Protein AF-A0A4D9CZ28-F1 (afdb_monomer_lite)

Secondary structure (DSSP, 8-state):
-------------------------------------------S-------------PPPTT--HHHHHHHHHHHHHHH-HHHHHHHHSS---HHHHHHHHHHHHHHHHHHHHHHHHHHTT-

Foldseek 3Di:
DDDDDDDDDDDDDDDDDDDPDPDDDPDDPPDDDDPPPPDPPPPPPPDDDPPPLDQDDDDDDPDDPVVSVVVSVVSVVVSCVVVVCVCPVDDDDPVRVVVVVVVVVVVVVVVVVVVVVVVVVD

InterPro domains:
  IPR001911 Small ribosomal subunit protein bS21 [MF_00358] (54-110)
  IPR001911 Small ribosomal subunit protein bS21 [PF01165] (57-110)
  IPR001911 Small ribosomal subunit protein bS21 [PTHR21109] (28-111)
  IPR001911 Small ribosomal subunit protein bS21 [TIGR00030] (56-110)
  IPR038380 Small ribosomal subunit protein bS21 superfamily [G3DSA:1.20.5.1150] (69-109)

pLDDT: mean 75.75, std 19.01, range [42.84, 97.94]

Organism: NCBI:txid1027361

Structure (mmCIF, N/CA/C/O backbone):
data_AF-A0A4D9CZ28-F1
#
_entry.id   AF-A0A4D9CZ28-F1
#
loop_
_atom_site.group_PDB
_atom_site.id
_atom_site.type_symbol
_atom_site.label_atom_id
_atom_site.label_alt_id
_atom_site.label_comp_id
_atom_site.label_asym_id
_atom_site.label_entity_id
_atom_site.label_seq_id
_atom_site.pdbx_PDB_ins_code
_atom_site.Cartn_x
_atom_site.Cartn_y
_atom_site.Cartn_z
_atom_site.occupancy
_atom_site.B_iso_or_equiv
_atom_site.auth_seq_id
_atom_site.auth_comp_id
_atom_site.auth_asym_id
_atom_site.auth_atom_id
_atom_site.pdbx_PDB_model_num
ATOM 1 N N . MET A 1 1 ? 38.062 -38.265 42.178 1.00 51.44 1 MET A N 1
ATOM 2 C CA . MET A 1 1 ? 38.709 -39.597 42.165 1.00 51.44 1 MET A CA 1
ATOM 3 C C . MET A 1 1 ? 37.620 -40.667 42.111 1.00 51.44 1 MET A C 1
ATOM 5 O O . MET A 1 1 ? 36.614 -40.467 42.771 1.00 51.44 1 MET A O 1
ATOM 9 N N . PHE A 1 2 ? 37.846 -41.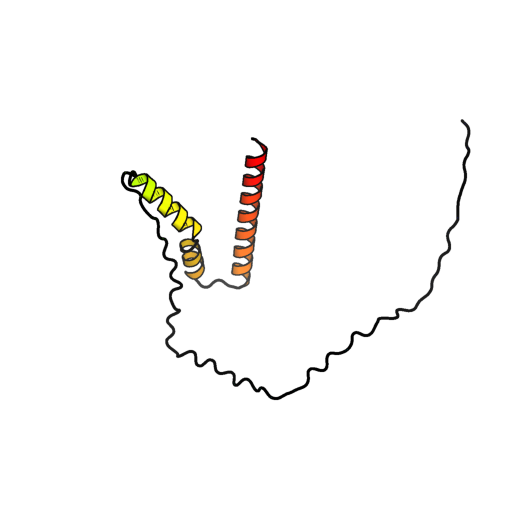746 41.341 1.00 42.84 2 PHE A N 1
ATOM 10 C CA . PHE A 1 2 ? 36.990 -42.942 41.118 1.00 42.84 2 PHE A CA 1
ATOM 11 C C . PHE A 1 2 ? 35.708 -42.691 40.292 1.00 42.84 2 PHE A C 1
ATOM 13 O O . PHE A 1 2 ? 34.730 -42.180 40.808 1.00 42.84 2 PHE A O 1
ATOM 20 N N . LYS A 1 3 ? 35.674 -42.840 38.956 1.00 47.94 3 LYS A N 1
ATOM 21 C CA . LYS A 1 3 ? 35.804 -44.040 38.086 1.00 47.94 3 LYS A CA 1
ATOM 22 C C . LYS A 1 3 ? 34.901 -45.219 38.483 1.00 47.94 3 LYS A C 1
ATOM 24 O O . LYS A 1 3 ? 35.276 -45.983 39.366 1.00 47.94 3 LYS A O 1
ATOM 29 N N . LYS A 1 4 ? 33.783 -45.348 37.748 1.00 49.34 4 LYS A N 1
ATOM 30 C CA . LYS A 1 4 ? 32.994 -46.528 37.298 1.00 49.34 4 LYS A CA 1
ATOM 31 C C . LYS A 1 4 ? 31.638 -45.942 36.854 1.00 49.34 4 LYS A C 1
ATOM 33 O O . LYS A 1 4 ? 31.005 -45.257 37.636 1.00 49.34 4 LYS A O 1
ATOM 38 N N . LEU A 1 5 ? 31.216 -46.025 35.598 1.00 55.34 5 LEU A N 1
ATOM 39 C CA . LEU A 1 5 ? 30.698 -47.255 35.024 1.00 55.34 5 LEU A CA 1
ATOM 40 C C . LEU A 1 5 ? 30.768 -47.186 33.491 1.00 55.34 5 LEU A C 1
ATOM 42 O O . LEU A 1 5 ? 30.295 -46.246 32.860 1.00 55.34 5 LEU A O 1
ATOM 46 N N . VAL A 1 6 ? 31.417 -48.201 32.939 1.00 57.44 6 VAL A N 1
ATOM 47 C CA . VAL A 1 6 ? 31.456 -48.574 31.526 1.00 57.44 6 VAL A CA 1
ATOM 48 C C . VAL A 1 6 ? 30.136 -49.255 31.169 1.00 57.44 6 VAL A C 1
ATOM 50 O O . VAL A 1 6 ? 29.638 -50.005 32.000 1.00 57.44 6 VAL A O 1
ATOM 53 N N . CYS A 1 7 ? 29.625 -48.994 29.962 1.00 48.50 7 CYS A N 1
ATOM 54 C CA . CYS A 1 7 ? 28.782 -49.826 29.078 1.00 48.50 7 CYS A CA 1
ATOM 55 C C . CYS A 1 7 ? 28.200 -48.841 28.035 1.00 48.50 7 CYS A C 1
ATOM 57 O O . CYS A 1 7 ? 27.708 -47.793 28.422 1.00 48.50 7 CYS A O 1
ATOM 59 N N . LEU A 1 8 ? 28.221 -49.028 26.718 1.00 58.31 8 LEU A N 1
ATOM 60 C CA . LEU A 1 8 ? 28.299 -50.243 25.927 1.00 58.31 8 LEU A CA 1
ATOM 61 C C . LEU A 1 8 ? 28.569 -49.861 24.451 1.00 58.31 8 LEU A C 1
ATOM 63 O O . LEU A 1 8 ? 28.136 -48.806 23.997 1.00 58.31 8 LEU A O 1
ATOM 67 N N . ALA A 1 9 ? 29.174 -50.801 23.726 1.00 54.97 9 ALA A N 1
ATOM 68 C CA . ALA A 1 9 ? 28.983 -51.086 22.300 1.00 54.97 9 ALA A CA 1
ATOM 69 C C . ALA A 1 9 ? 29.555 -50.127 21.232 1.00 54.97 9 ALA A C 1
ATOM 71 O O . ALA A 1 9 ? 28.936 -49.189 20.741 1.00 54.97 9 ALA A O 1
ATOM 72 N N . VAL A 1 10 ? 30.753 -50.537 20.819 1.00 52.50 10 VAL A N 1
ATOM 73 C CA . VAL A 1 10 ? 31.401 -50.424 19.509 1.00 52.50 10 VAL A CA 1
ATOM 74 C C . VAL A 1 10 ? 30.442 -50.577 18.313 1.00 52.50 10 VAL A C 1
ATOM 76 O O . VAL A 1 10 ? 29.527 -51.394 18.299 1.00 52.50 10 VAL A O 1
ATOM 79 N N . SER A 1 11 ? 30.759 -49.788 17.292 1.00 54.84 11 SER A N 1
ATOM 80 C CA . SER A 1 11 ? 30.258 -49.707 15.919 1.00 54.84 11 SER A CA 1
ATOM 81 C C . SER A 1 11 ? 30.125 -51.026 15.144 1.00 54.84 11 SER A C 1
ATOM 83 O O . SER A 1 11 ? 31.068 -51.815 15.104 1.00 54.84 11 SER A O 1
ATOM 85 N N . THR A 1 12 ? 29.061 -51.144 14.343 1.00 65.69 12 THR A N 1
ATOM 86 C CA . THR A 1 12 ? 29.043 -51.975 13.127 1.00 65.69 12 THR A CA 1
ATOM 87 C C . THR A 1 12 ? 28.631 -51.133 11.921 1.00 65.69 12 THR A C 1
ATOM 89 O O . THR A 1 12 ? 27.486 -50.697 11.806 1.00 65.69 12 THR A O 1
ATOM 92 N N . LEU A 1 13 ? 29.591 -50.904 11.025 1.00 56.88 13 LEU A N 1
ATOM 93 C CA . LEU A 1 13 ? 29.382 -50.394 9.674 1.00 56.88 13 LEU A CA 1
ATOM 94 C C . LEU A 1 13 ? 28.667 -51.474 8.851 1.00 56.88 13 LEU A C 1
ATOM 96 O O . LEU A 1 13 ? 29.206 -52.564 8.683 1.00 56.88 13 LEU A O 1
ATOM 100 N N . ALA A 1 14 ? 27.488 -51.168 8.313 1.00 56.03 14 ALA A N 1
ATOM 101 C CA . ALA A 1 14 ? 26.844 -51.976 7.282 1.00 56.03 14 ALA A CA 1
ATOM 102 C C . ALA A 1 14 ? 26.792 -51.160 5.986 1.00 56.03 14 ALA A C 1
ATOM 104 O O . ALA A 1 14 ? 25.891 -50.357 5.756 1.00 56.03 14 ALA A O 1
ATOM 105 N N . VAL A 1 15 ? 27.819 -51.353 5.160 1.00 61.28 15 VAL A N 1
ATOM 106 C CA . VAL A 1 15 ? 27.794 -51.039 3.731 1.00 61.28 15 VAL A CA 1
ATOM 107 C C . VAL A 1 15 ? 26.915 -52.102 3.078 1.00 61.28 15 VAL A C 1
ATOM 109 O O . VAL A 1 15 ? 27.203 -53.290 3.185 1.00 61.28 15 VAL A O 1
ATOM 112 N N . GLY A 1 16 ? 25.826 -51.689 2.439 1.00 51.78 16 GLY A N 1
ATOM 113 C CA . GLY A 1 16 ? 24.861 -52.615 1.856 1.00 51.78 16 GLY A CA 1
ATOM 114 C C . GLY A 1 16 ? 23.925 -51.899 0.903 1.00 51.78 16 GLY A C 1
ATOM 115 O O . GLY A 1 16 ? 22.819 -51.511 1.260 1.00 51.78 16 GLY A O 1
ATOM 116 N N . SER A 1 17 ? 24.421 -51.693 -0.309 1.00 61.69 17 SER A N 1
ATOM 117 C CA . SER A 1 17 ? 23.695 -51.222 -1.476 1.00 61.69 17 SER A CA 1
ATOM 118 C C . SER A 1 17 ? 22.449 -52.073 -1.732 1.00 61.69 17 SER A C 1
ATOM 120 O O . SER A 1 17 ? 22.560 -53.289 -1.853 1.00 61.69 17 SER A O 1
ATOM 122 N N . GLN A 1 18 ? 21.289 -51.434 -1.884 1.00 55.28 18 GLN A N 1
ATOM 123 C CA . GLN A 1 18 ? 20.460 -51.509 -3.094 1.00 55.28 18 GLN A CA 1
ATOM 124 C C . GLN A 1 18 ? 19.170 -50.709 -2.888 1.00 55.28 18 GLN A C 1
ATOM 126 O O . GLN A 1 18 ? 18.327 -51.014 -2.048 1.00 55.28 18 GLN A O 1
ATOM 131 N N . ALA A 1 19 ? 19.051 -49.641 -3.673 1.00 60.53 19 ALA A N 1
ATOM 132 C CA . ALA A 1 19 ? 17.870 -48.808 -3.770 1.00 60.53 19 ALA A CA 1
ATOM 133 C C . ALA A 1 19 ? 16.750 -49.583 -4.477 1.00 60.53 19 ALA A C 1
ATOM 135 O O . ALA A 1 19 ? 16.698 -49.642 -5.703 1.00 60.53 19 ALA A O 1
ATOM 136 N N . PHE A 1 20 ? 15.835 -50.157 -3.701 1.00 59.72 20 PHE A N 1
ATOM 137 C CA . PHE A 1 20 ? 14.524 -50.559 -4.192 1.00 59.72 20 PHE A CA 1
ATOM 138 C C . PHE A 1 20 ? 13.607 -49.329 -4.148 1.00 59.72 20 PHE A C 1
ATOM 140 O O . PHE A 1 20 ? 13.007 -49.006 -3.125 1.00 59.72 20 PHE A O 1
ATOM 147 N N . MET A 1 21 ? 13.576 -48.580 -5.251 1.00 70.00 21 MET A N 1
ATOM 148 C CA . MET A 1 21 ? 12.595 -47.518 -5.478 1.00 70.00 21 MET A CA 1
ATOM 149 C C . MET A 1 21 ? 11.237 -48.180 -5.761 1.00 70.00 21 MET A C 1
ATOM 151 O O . MET A 1 21 ? 11.136 -48.899 -6.757 1.00 70.00 21 MET A O 1
ATOM 155 N N . PRO A 1 22 ? 10.181 -47.965 -4.956 1.00 65.88 22 PRO A N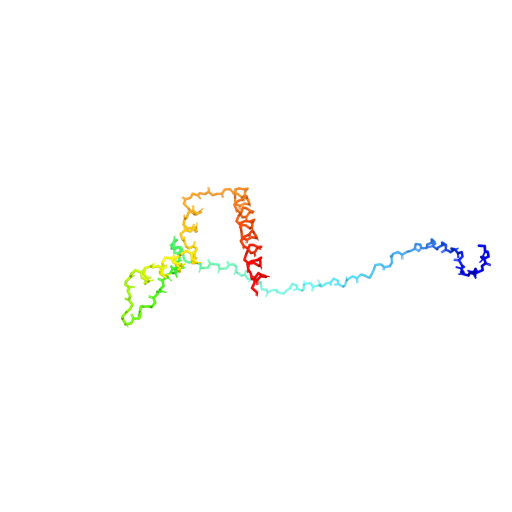 1
ATOM 156 C CA . PRO A 1 22 ? 8.853 -48.414 -5.339 1.00 65.88 22 PRO A CA 1
ATOM 157 C C . PRO A 1 22 ? 8.398 -47.605 -6.559 1.00 65.88 22 PRO A C 1
ATOM 159 O O . PRO A 1 22 ? 8.192 -46.393 -6.494 1.00 65.88 22 PRO A O 1
ATOM 162 N N . SER A 1 23 ? 8.280 -48.295 -7.692 1.00 67.25 23 SER A N 1
ATOM 163 C CA . SER A 1 23 ? 7.719 -47.781 -8.934 1.00 67.25 23 SER A CA 1
ATOM 164 C C . SER A 1 23 ? 6.311 -47.243 -8.680 1.00 67.25 23 SER A C 1
ATOM 166 O O . SER A 1 23 ? 5.388 -48.008 -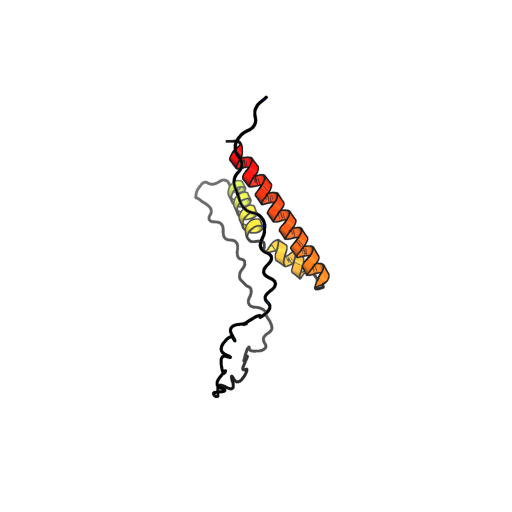8.390 1.00 67.25 23 SER A O 1
ATOM 168 N N . LEU A 1 24 ? 6.142 -45.927 -8.792 1.00 61.22 24 LEU A N 1
ATOM 169 C CA . LEU A 1 24 ? 4.826 -45.302 -8.788 1.00 61.22 24 LEU A CA 1
ATOM 170 C C . LEU A 1 24 ? 4.014 -45.847 -9.976 1.00 61.22 24 LEU A C 1
ATOM 172 O O . LEU A 1 24 ? 4.538 -45.886 -11.094 1.00 61.22 24 LEU A O 1
ATOM 176 N N . PRO A 1 25 ? 2.748 -46.254 -9.780 1.00 59.72 25 PRO A N 1
ATOM 177 C CA . PRO A 1 25 ? 1.903 -46.676 -10.883 1.00 59.72 25 PRO A CA 1
ATOM 178 C C . PRO A 1 25 ? 1.665 -45.485 -11.815 1.00 59.72 25 PRO A C 1
ATOM 180 O O . PRO A 1 25 ? 1.053 -44.484 -11.443 1.00 59.72 25 PRO A O 1
ATOM 183 N N . MET A 1 26 ? 2.165 -45.609 -13.044 1.00 52.03 26 MET A N 1
ATOM 184 C CA . MET A 1 26 ? 1.829 -44.726 -14.152 1.00 52.03 26 MET A CA 1
ATOM 185 C C . MET A 1 26 ? 0.309 -44.718 -14.336 1.00 52.03 26 MET A C 1
ATOM 187 O O . MET A 1 26 ? -0.279 -45.694 -14.806 1.00 52.03 26 MET A O 1
ATOM 191 N N . VAL A 1 27 ? -0.329 -43.605 -13.974 1.00 58.41 27 VAL A N 1
ATOM 192 C CA . VAL A 1 27 ? -1.713 -43.326 -14.352 1.00 58.41 27 VAL A CA 1
ATOM 193 C C . VAL A 1 27 ? -1.756 -43.247 -15.876 1.00 58.41 27 VAL A C 1
ATOM 195 O O . VAL A 1 27 ? -1.262 -42.299 -16.485 1.00 58.41 27 VAL A O 1
ATOM 198 N N . LYS A 1 28 ? -2.335 -44.279 -16.495 1.00 49.00 28 LYS A N 1
ATOM 199 C CA . LYS A 1 28 ? -2.731 -44.275 -17.901 1.00 49.00 28 LYS A CA 1
ATOM 200 C C . LYS A 1 28 ? -3.869 -43.274 -18.048 1.00 49.00 28 LYS A C 1
ATOM 202 O O . LYS A 1 28 ? -5.013 -43.571 -17.709 1.00 49.00 28 LYS A O 1
ATOM 207 N N . ILE A 1 29 ? -3.548 -42.081 -18.537 1.00 56.44 29 ILE A N 1
ATOM 208 C CA . ILE A 1 29 ? -4.549 -41.127 -19.005 1.00 56.44 29 ILE A CA 1
ATOM 209 C C . ILE A 1 29 ? -5.160 -41.753 -20.258 1.00 56.44 29 ILE A C 1
ATOM 211 O O . ILE A 1 29 ? -4.584 -41.716 -21.342 1.00 56.44 29 ILE A O 1
ATOM 215 N N . SER A 1 30 ? -6.298 -42.414 -20.059 1.00 55.06 30 SER A N 1
ATOM 216 C CA . SER A 1 30 ? -7.159 -42.899 -21.125 1.00 55.06 30 SER A CA 1
ATOM 217 C C . SER A 1 30 ? -7.589 -41.702 -21.963 1.00 55.06 30 SER A C 1
ATOM 219 O O . SER A 1 30 ? -8.320 -40.820 -21.505 1.00 55.06 30 SER A O 1
ATOM 221 N N . SER A 1 31 ? -7.086 -41.665 -23.191 1.00 66.06 31 SER A N 1
ATOM 222 C CA . SER A 1 31 ? -7.553 -40.807 -24.264 1.00 66.06 31 SER A CA 1
ATOM 223 C C . SER A 1 31 ? -9.000 -41.171 -24.585 1.00 66.06 31 SER A C 1
ATOM 225 O O . SER A 1 31 ? -9.266 -42.055 -25.396 1.00 66.06 31 SER A O 1
ATOM 227 N N . SER A 1 32 ? -9.943 -40.488 -23.948 1.00 66.12 32 SER A N 1
ATOM 228 C CA . SER A 1 32 ? -11.337 -40.498 -24.375 1.00 66.12 32 SER A CA 1
ATOM 229 C C . SER A 1 32 ? -11.760 -39.071 -24.687 1.00 66.12 32 SER A C 1
ATOM 231 O O . SER A 1 32 ? -11.952 -38.235 -23.811 1.00 66.12 32 SER A O 1
ATOM 233 N N . ALA A 1 33 ? -11.776 -38.796 -25.990 1.00 60.56 33 ALA A N 1
ATOM 234 C CA . ALA A 1 33 ? -12.776 -37.999 -26.684 1.00 60.56 33 ALA A CA 1
ATOM 235 C C . ALA A 1 33 ? -13.587 -37.014 -25.822 1.00 60.56 33 ALA A C 1
ATOM 237 O O . ALA A 1 33 ? -14.792 -37.140 -25.646 1.00 60.56 33 ALA A O 1
ATOM 238 N N . ALA A 1 34 ? -12.926 -35.957 -25.379 1.00 46.16 34 ALA A N 1
ATOM 239 C CA . ALA A 1 34 ? -13.538 -34.648 -25.335 1.00 46.16 34 ALA A CA 1
ATOM 240 C C . ALA A 1 34 ? -12.496 -33.706 -25.915 1.00 46.16 34 ALA A C 1
ATOM 242 O O . ALA A 1 34 ? -11.720 -33.077 -25.195 1.00 46.16 34 ALA A O 1
ATOM 243 N N . ALA A 1 35 ? -12.457 -33.642 -27.247 1.00 47.97 35 ALA A N 1
ATOM 244 C CA . ALA A 1 35 ? -12.049 -32.420 -27.906 1.00 47.97 35 ALA A CA 1
ATOM 245 C C . ALA A 1 35 ? -12.955 -31.329 -27.327 1.00 47.97 35 ALA A C 1
ATOM 247 O O . ALA A 1 35 ? -14.067 -31.102 -27.799 1.00 47.97 35 ALA A O 1
ATOM 248 N N . ARG A 1 36 ? -12.519 -30.707 -26.227 1.00 53.00 36 ARG A N 1
ATOM 249 C CA . ARG A 1 36 ? -13.006 -29.394 -25.862 1.00 53.00 36 ARG A CA 1
ATOM 250 C C . ARG A 1 36 ? -12.628 -28.550 -27.055 1.00 53.00 36 ARG A C 1
ATOM 252 O O . ARG A 1 36 ? -11.477 -28.143 -27.186 1.00 53.00 36 ARG A O 1
ATOM 259 N N . VAL A 1 37 ? -13.601 -28.352 -27.936 1.00 48.22 37 VAL A N 1
ATOM 260 C CA . VAL A 1 37 ? -13.675 -27.169 -28.769 1.00 48.22 37 VAL A CA 1
ATOM 261 C C . VAL A 1 37 ? -13.297 -26.035 -27.827 1.00 48.22 37 VAL A C 1
ATOM 263 O O . VAL A 1 37 ? -14.001 -25.742 -26.858 1.00 48.22 37 VAL A O 1
ATOM 266 N N . TYR A 1 38 ? -12.094 -25.508 -28.013 1.00 51.75 38 TYR A N 1
ATOM 267 C CA . TYR A 1 38 ? -11.701 -24.277 -27.375 1.00 51.75 38 TYR A CA 1
ATOM 268 C C . TYR A 1 38 ? -12.613 -23.228 -27.988 1.00 51.75 38 TYR A C 1
ATOM 270 O O . TYR A 1 38 ? -12.361 -22.731 -29.079 1.00 51.75 38 TYR A O 1
ATOM 278 N N . GLN A 1 39 ? -13.732 -22.973 -27.324 1.00 58.44 39 GLN A N 1
ATOM 279 C CA . GLN A 1 39 ? -14.629 -21.904 -27.697 1.00 58.44 39 GLN A CA 1
ATOM 280 C C . GLN A 1 39 ? -14.649 -20.893 -26.564 1.00 58.44 39 GLN A C 1
ATOM 282 O O . GLN A 1 39 ? -15.554 -20.909 -25.731 1.00 58.44 39 GLN A O 1
ATOM 287 N N . PRO A 1 40 ? -13.675 -19.972 -26.498 1.00 47.88 40 PRO A N 1
ATOM 288 C CA . PRO A 1 40 ? -13.966 -18.675 -25.940 1.00 47.88 40 PRO A CA 1
ATOM 289 C C . PRO A 1 40 ? -14.766 -17.908 -26.995 1.00 47.88 40 PRO A C 1
ATOM 291 O O . PRO A 1 40 ? -14.239 -17.070 -27.716 1.00 47.88 40 PRO A O 1
ATOM 294 N N . ALA A 1 41 ? -16.070 -18.155 -27.074 1.00 53.88 41 ALA A N 1
ATOM 295 C CA . ALA A 1 41 ? -16.961 -17.099 -27.533 1.00 53.88 41 ALA A CA 1
ATOM 296 C C . ALA A 1 41 ? -17.042 -16.062 -26.398 1.00 53.88 41 ALA A C 1
ATOM 298 O O . ALA A 1 41 ? -18.000 -16.015 -25.634 1.00 53.88 41 ALA A O 1
ATOM 299 N N . GLN A 1 42 ? -15.966 -15.300 -26.214 1.00 45.31 42 GLN A N 1
ATOM 300 C CA . GLN A 1 42 ? -15.986 -14.048 -25.472 1.00 45.31 42 GLN A CA 1
ATOM 301 C C . GLN A 1 42 ? -16.106 -12.985 -26.555 1.00 45.31 42 GLN A C 1
ATOM 303 O O . GLN A 1 42 ? -15.139 -12.686 -27.246 1.00 45.31 42 GLN A O 1
ATOM 308 N N . SER A 1 43 ? -17.334 -12.519 -26.761 1.00 53.75 43 SER A N 1
ATOM 309 C CA . SER A 1 43 ? -17.670 -11.428 -27.667 1.00 53.75 43 SER A CA 1
ATOM 310 C C . SER A 1 43 ? -16.660 -10.292 -27.548 1.00 53.75 43 SER A C 1
ATOM 312 O O . SER A 1 43 ? -16.407 -9.771 -26.459 1.00 53.75 43 SER A O 1
ATOM 314 N N . GLU A 1 44 ? -16.106 -9.919 -28.692 1.00 49.50 44 GLU A N 1
ATOM 315 C CA . GLU A 1 44 ? -15.148 -8.842 -28.874 1.00 49.50 44 GLU A CA 1
ATOM 316 C C . GLU A 1 44 ? -15.827 -7.481 -28.669 1.00 49.50 44 GLU A C 1
ATOM 318 O O . GLU A 1 44 ? -16.098 -6.729 -29.595 1.00 49.50 44 GLU A O 1
ATOM 323 N N . THR A 1 45 ? -16.126 -7.149 -27.419 1.00 54.72 45 THR A N 1
ATOM 324 C CA . THR A 1 45 ? -16.341 -5.771 -26.979 1.00 54.72 45 THR A CA 1
ATOM 325 C C . THR A 1 45 ? -15.404 -5.554 -25.805 1.00 54.72 45 THR A C 1
ATOM 327 O O . THR A 1 45 ? -15.725 -5.859 -24.658 1.00 54.72 45 THR A O 1
ATOM 330 N N . GLY A 1 46 ? -14.188 -5.109 -26.123 1.00 48.12 46 GLY A N 1
ATOM 331 C CA . GLY A 1 46 ? -13.036 -4.974 -25.229 1.00 48.12 46 GLY A CA 1
ATOM 332 C C . GLY A 1 46 ? -13.147 -3.893 -24.149 1.00 48.12 46 GLY A C 1
ATOM 333 O O . GLY A 1 46 ? -12.176 -3.186 -23.893 1.00 48.12 46 GLY A O 1
ATOM 334 N N . LEU A 1 47 ? -14.287 -3.777 -23.473 1.00 50.34 47 LEU A N 1
ATOM 335 C CA . LEU A 1 47 ? -14.402 -3.030 -22.227 1.00 50.34 47 LEU A CA 1
ATOM 336 C C . LEU A 1 47 ? -14.523 -4.036 -21.087 1.00 50.34 47 LEU A C 1
ATOM 338 O O . LEU A 1 47 ? -15.589 -4.571 -20.796 1.00 50.34 47 LEU A O 1
ATOM 342 N N . ARG A 1 48 ? -13.372 -4.306 -20.464 1.00 53.44 48 ARG A N 1
ATOM 343 C CA . ARG A 1 48 ? -13.227 -4.948 -19.154 1.00 53.44 48 ARG A CA 1
ATOM 344 C C . ARG A 1 48 ? -14.392 -4.523 -18.258 1.00 53.44 48 ARG A C 1
ATOM 346 O O . ARG A 1 48 ? -14.473 -3.345 -17.918 1.00 53.44 48 ARG A O 1
ATOM 353 N N . VAL A 1 49 ? -15.265 -5.464 -17.889 1.00 54.69 49 VAL A N 1
ATOM 354 C CA . VAL A 1 49 ? -16.343 -5.220 -16.918 1.00 54.69 49 VAL A CA 1
ATOM 355 C C . VAL A 1 49 ? -15.709 -4.492 -15.731 1.00 54.69 49 VAL A C 1
ATOM 357 O O . VAL A 1 49 ? -14.706 -5.002 -15.208 1.00 54.69 49 VAL A O 1
ATOM 360 N N . PRO A 1 50 ? -16.175 -3.291 -15.341 1.00 59.31 50 PRO A N 1
ATOM 361 C CA . PRO A 1 50 ? -15.650 -2.669 -14.145 1.00 59.31 50 PRO A CA 1
ATOM 362 C C . PRO A 1 50 ? -15.966 -3.638 -13.013 1.00 59.31 50 PRO A C 1
ATOM 364 O O . PRO A 1 50 ? -17.124 -3.875 -12.682 1.00 59.31 50 PRO A O 1
ATOM 367 N N . VAL A 1 51 ? -14.928 -4.252 -12.445 1.00 57.34 51 VAL A N 1
ATOM 368 C CA . VAL A 1 51 ? -15.032 -4.782 -11.091 1.00 57.34 51 VAL A CA 1
ATOM 369 C C . VAL A 1 51 ? -15.384 -3.551 -10.275 1.00 57.34 51 VAL A C 1
ATOM 371 O O . VAL A 1 51 ? -14.534 -2.680 -10.102 1.00 57.34 51 VAL A O 1
ATOM 374 N N . SER A 1 52 ? -16.656 -3.420 -9.914 1.00 61.88 52 SER A N 1
ATOM 375 C CA . SER A 1 52 ? -17.205 -2.289 -9.181 1.00 61.88 52 SER A CA 1
ATOM 376 C C . SER A 1 52 ? -16.535 -2.251 -7.813 1.00 61.88 52 SER A C 1
ATOM 378 O O . SER A 1 52 ? -16.984 -2.865 -6.848 1.00 61.88 52 SER A O 1
ATOM 380 N N . THR A 1 53 ? -15.388 -1.584 -7.741 1.00 68.75 53 THR A N 1
ATOM 381 C CA . THR A 1 53 ? -14.677 -1.238 -6.510 1.00 68.75 53 THR A CA 1
ATOM 382 C C . THR A 1 53 ? -15.366 -0.0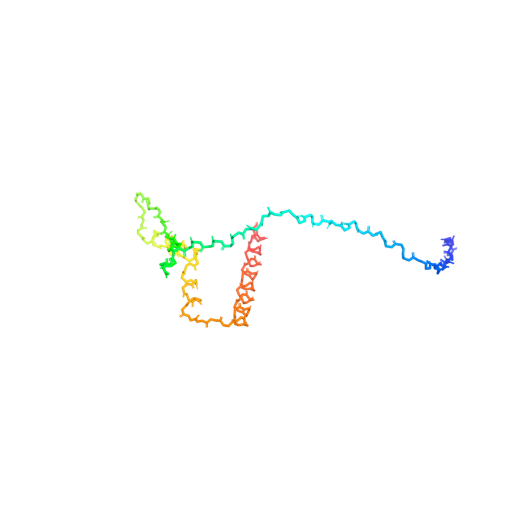48 -5.852 1.00 68.75 53 THR A C 1
ATOM 384 O O . THR A 1 53 ? -14.735 0.971 -5.573 1.00 68.75 53 THR A O 1
ATOM 387 N N . ASP A 1 54 ? -16.673 -0.163 -5.644 1.00 78.81 54 ASP A N 1
ATOM 388 C CA . ASP A 1 54 ? -17.460 0.867 -4.986 1.00 78.81 54 ASP A CA 1
ATOM 389 C C . ASP A 1 54 ? -17.272 0.752 -3.476 1.00 78.81 54 ASP A C 1
ATOM 391 O O . ASP A 1 54 ? -17.428 -0.311 -2.870 1.00 78.81 54 ASP A O 1
ATOM 395 N N . VAL A 1 55 ? -16.880 1.866 -2.862 1.00 89.31 55 VAL A N 1
ATOM 396 C CA . VAL A 1 55 ? -16.683 1.970 -1.418 1.00 89.31 55 VAL A CA 1
ATOM 397 C C . VAL A 1 55 ? -17.898 2.667 -0.827 1.00 89.31 55 VAL A C 1
ATOM 399 O O . VAL A 1 55 ? -18.071 3.870 -1.005 1.00 89.31 55 VAL A O 1
ATOM 402 N N . MET A 1 56 ? -18.717 1.912 -0.098 1.00 90.81 56 MET A N 1
ATOM 403 C CA . MET A 1 56 ? -19.907 2.421 0.581 1.00 90.81 56 MET A CA 1
ATOM 404 C C . MET A 1 56 ? -19.661 2.523 2.089 1.00 90.81 56 MET A C 1
ATOM 406 O O . MET A 1 56 ? -19.139 1.594 2.705 1.00 90.81 56 MET A O 1
ATOM 410 N N . VAL A 1 57 ? -20.046 3.650 2.693 1.00 91.94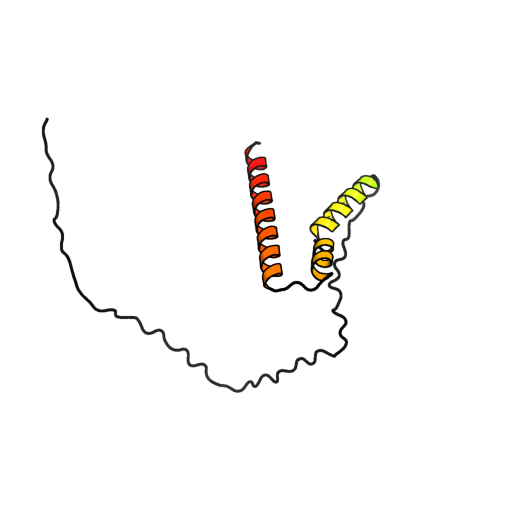 57 VAL A N 1
ATOM 411 C CA . VAL A 1 57 ? -20.002 3.862 4.148 1.00 91.94 57 VAL A CA 1
ATOM 412 C C . VAL A 1 57 ? -21.349 4.396 4.609 1.00 91.94 57 VAL A C 1
ATOM 414 O O . VAL A 1 57 ? -21.761 5.469 4.179 1.00 91.94 57 VAL A O 1
ATOM 417 N N . SER A 1 58 ? -22.013 3.658 5.499 1.00 92.12 58 SER A N 1
ATOM 418 C CA . SER A 1 58 ? -23.271 4.094 6.103 1.00 92.12 58 SER A CA 1
ATOM 419 C C . SER A 1 58 ? -23.022 5.139 7.192 1.00 92.12 58 SER A C 1
ATOM 421 O O . SER A 1 58 ? -22.199 4.950 8.102 1.00 92.12 58 SER A O 1
ATOM 423 N N . VAL A 1 59 ? -23.746 6.246 7.079 1.00 92.75 59 VAL A N 1
ATOM 424 C CA . VAL A 1 59 ? -23.724 7.382 8.004 1.00 92.75 59 VAL A CA 1
ATOM 425 C C . VAL A 1 59 ? -24.876 7.222 8.991 1.00 92.75 59 VAL A C 1
ATOM 427 O O . VAL A 1 59 ? -25.963 6.821 8.587 1.00 92.75 59 VAL A O 1
ATOM 430 N N . GLY A 1 60 ? -24.619 7.451 10.280 1.00 90.31 60 GLY A N 1
ATOM 431 C CA . GLY A 1 60 ? -25.648 7.377 11.325 1.00 90.31 60 GLY A CA 1
ATOM 432 C C . GLY A 1 60 ? -26.286 8.739 11.602 1.00 90.31 60 GLY A C 1
ATOM 433 O O . GLY A 1 60 ? -25.624 9.769 11.466 1.00 90.31 60 GLY A O 1
ATOM 434 N N . ASP A 1 61 ? -27.544 8.744 12.036 1.00 85.31 61 ASP A N 1
ATOM 435 C CA . ASP A 1 61 ? -28.282 9.974 12.331 1.00 85.31 61 ASP A CA 1
ATOM 436 C C . ASP A 1 61 ? -27.674 10.680 13.558 1.00 85.31 61 ASP A C 1
ATOM 438 O O . ASP A 1 61 ? -27.713 10.169 14.676 1.00 85.31 61 ASP A O 1
ATOM 442 N N . GLY A 1 62 ? -27.055 11.846 13.338 1.00 88.88 62 GLY A N 1
ATOM 443 C CA . GLY A 1 62 ? -26.401 12.647 14.382 1.00 88.88 62 GLY A CA 1
ATOM 444 C C . GLY A 1 62 ? -24.873 12.538 14.450 1.00 88.88 62 GLY A C 1
ATOM 445 O O . GLY A 1 62 ? -24.264 13.111 15.355 1.00 88.88 62 GLY A O 1
ATOM 446 N N . GLU A 1 63 ? -24.214 11.842 13.516 1.00 86.81 63 GLU A N 1
ATOM 447 C CA . GLU A 1 63 ? -22.750 11.869 13.465 1.00 86.81 63 GLU A CA 1
ATOM 448 C C . GLU A 1 63 ? -22.195 13.163 12.850 1.00 86.81 63 GLU A C 1
ATOM 450 O O . GLU A 1 63 ? -22.739 13.709 11.891 1.00 86.81 63 GLU A O 1
ATOM 455 N N . ASN A 1 64 ? -21.054 13.637 13.363 1.00 92.44 64 ASN A N 1
ATOM 456 C CA . ASN A 1 64 ? -20.331 14.725 12.707 1.00 92.44 64 ASN A CA 1
ATOM 457 C C . ASN A 1 64 ? -19.816 14.259 11.329 1.00 92.44 64 ASN A C 1
ATOM 459 O O . ASN A 1 64 ? -19.165 13.213 11.220 1.00 92.44 64 ASN A O 1
ATOM 463 N N . ILE A 1 65 ? -20.026 15.084 10.303 1.00 91.81 65 ILE A N 1
ATOM 464 C CA . ILE A 1 65 ? -19.596 14.866 8.915 1.00 91.81 65 ILE A CA 1
ATOM 465 C C . ILE A 1 65 ? -18.097 14.534 8.846 1.00 91.81 65 ILE A C 1
ATOM 467 O O . ILE A 1 65 ? -17.688 13.628 8.118 1.00 91.81 65 ILE A O 1
ATOM 471 N N . ASP A 1 66 ? -17.263 15.182 9.663 1.00 93.69 66 ASP A N 1
ATOM 472 C CA . ASP A 1 66 ? -15.818 14.916 9.690 1.00 93.69 66 ASP A CA 1
ATOM 473 C C . ASP A 1 66 ? -15.483 13.465 10.058 1.00 93.69 66 ASP A C 1
ATOM 475 O O . ASP A 1 66 ? -14.502 12.887 9.572 1.00 93.69 66 ASP A O 1
ATOM 479 N N . ASN A 1 67 ? -16.290 12.855 10.928 1.00 93.31 67 ASN A N 1
ATOM 480 C CA . ASN A 1 67 ? -16.113 11.466 11.333 1.00 93.31 67 ASN A CA 1
ATOM 481 C C . ASN A 1 67 ? -16.526 10.517 10.204 1.00 93.31 67 ASN A C 1
ATOM 483 O O . ASN A 1 67 ? -15.790 9.564 9.926 1.00 93.31 67 ASN A O 1
ATOM 487 N N . ALA A 1 68 ? -17.618 10.816 9.495 1.00 94.56 68 ALA A N 1
ATOM 488 C CA . ALA A 1 68 ? -18.022 10.095 8.289 1.00 94.56 68 ALA A CA 1
ATOM 489 C C . ALA A 1 68 ? -16.911 10.124 7.223 1.00 94.56 68 ALA A C 1
ATOM 491 O O . ALA A 1 68 ? -16.474 9.077 6.737 1.00 94.56 68 ALA A O 1
ATOM 492 N N . VAL A 1 69 ? -16.340 11.304 6.952 1.00 94.44 69 VAL A N 1
ATOM 493 C CA . VAL A 1 69 ? -15.236 11.485 5.992 1.00 94.44 69 VAL A CA 1
ATOM 494 C C . VAL A 1 69 ? -13.991 10.696 6.406 1.00 94.44 69 VAL A C 1
ATOM 496 O O . VAL A 1 69 ? -13.327 10.082 5.566 1.00 94.44 69 VAL A O 1
ATOM 499 N N . LYS A 1 70 ? -13.651 10.666 7.701 1.00 94.25 70 LYS A N 1
ATOM 500 C CA . LYS A 1 70 ? -12.526 9.859 8.203 1.00 94.25 70 LYS A CA 1
ATOM 501 C C . LYS A 1 70 ? -12.751 8.363 7.975 1.00 94.25 70 LYS A C 1
ATOM 503 O O . LYS A 1 70 ? -11.802 7.678 7.588 1.00 94.25 70 LYS A O 1
ATOM 508 N N . ARG A 1 71 ? -13.967 7.848 8.198 1.00 93.81 71 ARG A N 1
ATOM 509 C CA . ARG A 1 71 ? -14.316 6.435 7.949 1.00 93.81 71 ARG A CA 1
ATOM 510 C C . ARG A 1 71 ? -14.255 6.109 6.461 1.00 93.81 71 ARG A C 1
ATOM 512 O O . ARG A 1 71 ? -13.572 5.160 6.085 1.00 93.81 71 ARG A O 1
ATOM 519 N N . PHE A 1 72 ? -14.826 6.968 5.623 1.00 93.69 72 PHE A N 1
ATOM 520 C CA . PHE A 1 72 ? -14.731 6.853 4.171 1.00 93.69 72 PHE A CA 1
ATOM 521 C C . PHE A 1 72 ? -13.278 6.788 3.688 1.00 93.69 72 PHE A C 1
ATOM 523 O O . PHE A 1 72 ? -12.896 5.847 2.997 1.00 93.69 72 PHE A O 1
ATOM 530 N N . LYS A 1 73 ? -12.410 7.701 4.144 1.00 93.88 73 LYS A N 1
ATOM 531 C CA . LYS A 1 73 ? -10.974 7.671 3.806 1.00 93.88 73 LYS A CA 1
ATOM 532 C C . LYS A 1 73 ? -10.291 6.365 4.226 1.00 93.88 73 LYS A C 1
ATOM 534 O O . LYS A 1 73 ? -9.373 5.911 3.542 1.00 93.88 73 LYS A O 1
ATOM 539 N N . ARG A 1 74 ? -10.692 5.755 5.346 1.00 93.75 74 ARG A N 1
ATOM 540 C CA . ARG A 1 74 ? -10.157 4.452 5.777 1.00 93.75 74 ARG A CA 1
ATOM 541 C C . ARG A 1 74 ? -10.626 3.330 4.858 1.00 93.75 74 ARG A C 1
ATOM 543 O O . ARG A 1 74 ? -9.776 2.568 4.411 1.00 93.75 74 ARG A O 1
ATOM 550 N N . GLU A 1 75 ? -11.916 3.260 4.539 1.00 93.38 75 GLU A N 1
ATOM 551 C CA . GLU A 1 75 ? -12.453 2.225 3.646 1.00 93.38 75 GLU A CA 1
ATOM 552 C C . GLU A 1 75 ? -11.898 2.360 2.217 1.00 93.38 75 GLU A C 1
ATOM 554 O O . GLU A 1 75 ? -11.479 1.363 1.632 1.00 93.38 75 GLU A O 1
ATOM 559 N N . VAL A 1 76 ? -11.728 3.583 1.699 1.00 92.94 76 VAL A N 1
ATOM 560 C CA . VAL A 1 76 ? -11.052 3.827 0.410 1.00 92.94 76 VAL A CA 1
ATOM 561 C C . VAL A 1 76 ? -9.616 3.302 0.434 1.00 92.94 76 VAL A C 1
ATOM 563 O O . VAL A 1 76 ? -9.204 2.576 -0.471 1.00 92.94 76 VAL A O 1
ATOM 566 N N . ASN A 1 77 ? -8.853 3.596 1.488 1.00 91.69 77 ASN A N 1
ATOM 567 C CA . ASN A 1 77 ? -7.479 3.103 1.616 1.00 91.69 77 ASN A CA 1
ATOM 568 C C . ASN A 1 77 ? -7.401 1.583 1.828 1.00 91.69 77 ASN A C 1
ATOM 570 O O . ASN A 1 77 ? -6.441 0.953 1.385 1.00 91.69 77 ASN A O 1
ATOM 574 N N . LYS A 1 78 ? -8.397 0.996 2.495 1.00 90.62 78 LYS A N 1
ATOM 575 C CA . LYS A 1 78 ? -8.512 -0.446 2.742 1.00 90.62 78 LYS A CA 1
ATOM 576 C C . LYS A 1 78 ? -8.879 -1.216 1.476 1.00 90.62 78 LYS A C 1
ATOM 578 O O . LYS A 1 78 ? -8.312 -2.281 1.259 1.00 90.62 78 LYS A O 1
ATOM 583 N N . SER A 1 79 ? -9.754 -0.659 0.633 1.00 91.19 79 SER A N 1
ATOM 584 C CA . SER A 1 79 ? -10.125 -1.244 -0.664 1.00 91.19 79 SER A CA 1
ATOM 585 C C . SER A 1 79 ? -8.916 -1.429 -1.586 1.00 91.19 79 SER A C 1
ATOM 587 O O . SER A 1 79 ? -8.887 -2.339 -2.405 1.00 91.19 79 SER A O 1
ATOM 589 N N . GLY A 1 80 ? -7.896 -0.572 -1.453 1.00 89.69 80 GLY A N 1
ATOM 590 C CA . GLY A 1 80 ? -6.685 -0.632 -2.265 1.00 89.69 80 GLY A CA 1
ATOM 591 C C . GLY A 1 80 ? -6.863 -0.165 -3.714 1.00 89.69 80 GLY A C 1
ATOM 592 O O . GLY A 1 80 ? -5.868 -0.113 -4.434 1.00 89.69 80 GLY A O 1
ATOM 593 N N . HIS A 1 81 ? -8.062 0.258 -4.135 1.00 88.62 81 HIS A N 1
ATOM 594 C CA . HIS A 1 81 ? -8.343 0.611 -5.533 1.00 88.62 81 HIS A CA 1
ATOM 595 C C . HIS A 1 81 ? -7.436 1.736 -6.066 1.00 88.62 81 HIS A C 1
ATOM 597 O O . HIS A 1 81 ? -6.906 1.650 -7.172 1.00 88.62 81 HIS A O 1
ATOM 603 N N . LEU A 1 82 ? -7.136 2.753 -5.245 1.00 89.00 82 LEU A N 1
ATOM 604 C CA . LEU A 1 82 ? -6.200 3.821 -5.627 1.00 89.00 82 LEU A CA 1
ATOM 605 C C . LEU A 1 82 ? -4.766 3.314 -5.852 1.00 89.00 82 LEU A C 1
ATOM 607 O O . LEU A 1 82 ? -4.026 3.886 -6.653 1.00 89.00 82 LEU A O 1
ATOM 611 N N . LEU A 1 83 ? -4.341 2.260 -5.148 1.00 90.38 83 LEU A N 1
ATOM 612 C CA . LEU A 1 83 ? -3.032 1.645 -5.379 1.00 90.38 83 LEU A CA 1
ATOM 613 C C . LEU A 1 83 ? -3.026 0.878 -6.698 1.00 90.38 83 LEU A C 1
ATOM 615 O O . LEU A 1 83 ? -2.068 0.999 -7.459 1.00 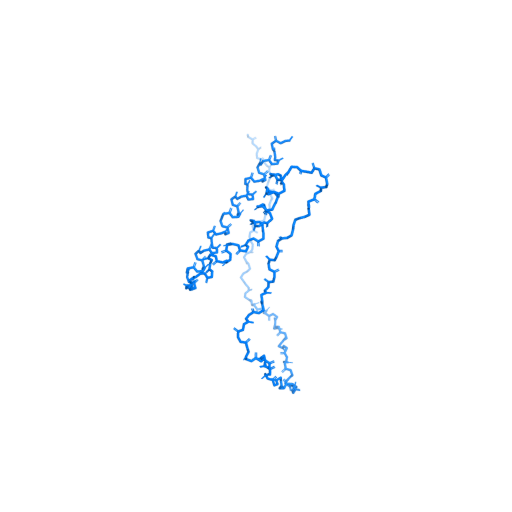90.38 83 LEU A O 1
ATOM 619 N N . ASP A 1 84 ? -4.104 0.162 -6.997 1.00 89.12 84 ASP A N 1
ATOM 620 C CA . ASP A 1 84 ? -4.239 -0.564 -8.255 1.00 89.12 84 ASP A CA 1
ATOM 621 C C . ASP A 1 84 ? -4.233 0.383 -9.452 1.00 89.12 84 ASP A C 1
ATOM 623 O O . ASP A 1 84 ? -3.475 0.150 -10.394 1.00 89.12 84 ASP A O 1
ATOM 627 N N . LEU A 1 85 ? -4.959 1.503 -9.384 1.00 90.75 85 LEU A N 1
ATOM 628 C CA . LEU A 1 85 ? -4.912 2.548 -10.412 1.00 90.75 85 LEU A CA 1
ATOM 629 C C . LEU A 1 85 ? -3.489 3.081 -10.631 1.00 90.75 85 LEU A C 1
ATOM 631 O O . LEU A 1 85 ? -3.069 3.301 -11.766 1.00 90.75 85 LEU A O 1
ATOM 635 N N . ARG A 1 86 ? -2.704 3.254 -9.559 1.00 92.06 86 ARG A N 1
ATOM 636 C CA . ARG A 1 86 ? -1.305 3.702 -9.672 1.00 92.06 86 ARG A CA 1
ATOM 637 C C . ARG A 1 86 ? -0.418 2.684 -10.379 1.00 92.06 86 ARG A C 1
ATOM 639 O O . ARG A 1 86 ? 0.470 3.091 -11.119 1.00 92.06 86 ARG A O 1
ATOM 646 N N . PHE A 1 87 ? -0.634 1.392 -10.152 1.00 91.25 87 PHE A N 1
ATOM 647 C CA . PHE A 1 87 ? 0.163 0.336 -10.780 1.00 91.25 87 PHE A CA 1
ATOM 648 C C . PHE A 1 87 ? -0.223 0.068 -12.231 1.00 91.25 87 PHE A C 1
ATOM 650 O O . PHE A 1 87 ? 0.622 -0.377 -12.996 1.00 91.25 87 PHE A O 1
ATOM 657 N N . HIS A 1 88 ? -1.474 0.340 -12.603 1.00 91.06 88 HIS A N 1
ATOM 658 C CA . HIS A 1 88 ? -1.962 0.171 -13.972 1.00 91.06 88 HIS A CA 1
ATOM 659 C C . HIS A 1 88 ? -1.805 1.428 -14.836 1.00 91.06 88 HIS A C 1
ATOM 661 O O . HIS A 1 88 ? -2.079 1.365 -16.029 1.00 91.06 88 HIS A O 1
ATOM 667 N N . ARG A 1 89 ? -1.357 2.560 -14.268 1.00 92.69 89 ARG A N 1
ATOM 668 C CA . ARG A 1 89 ? -1.149 3.811 -15.019 1.00 92.69 89 ARG A CA 1
ATOM 669 C C . ARG A 1 89 ? -0.158 3.645 -16.175 1.00 92.69 89 ARG A C 1
ATOM 671 O O . ARG A 1 89 ? -0.344 4.260 -17.216 1.00 92.69 89 ARG A O 1
ATOM 678 N N . TYR A 1 90 ? 0.877 2.831 -15.983 1.00 94.38 90 TYR A N 1
ATOM 679 C CA . TYR A 1 90 ? 1.895 2.541 -16.989 1.00 94.38 90 TYR A CA 1
ATOM 680 C C . TYR A 1 90 ? 2.169 1.041 -17.039 1.00 94.38 90 TYR A C 1
ATOM 682 O O . TYR A 1 90 ? 1.959 0.328 -16.055 1.00 94.38 90 TYR A O 1
ATOM 690 N N . HIS A 1 91 ? 2.655 0.560 -18.182 1.00 95.19 91 HIS A N 1
ATOM 691 C CA . HIS A 1 91 ? 3.089 -0.824 -18.300 1.00 95.19 91 HIS A CA 1
ATOM 692 C C . HIS A 1 91 ? 4.333 -1.073 -17.436 1.00 95.19 91 HIS A C 1
ATOM 694 O O . HIS A 1 91 ? 5.315 -0.342 -17.511 1.00 95.19 91 HIS A O 1
ATOM 700 N N . GLU A 1 92 ? 4.285 -2.143 -16.646 1.00 95.56 92 GLU A N 1
ATOM 701 C CA . GLU A 1 92 ? 5.379 -2.599 -15.791 1.00 95.56 92 GLU A CA 1
ATOM 702 C C . GLU A 1 92 ? 5.921 -3.930 -16.336 1.00 95.56 92 GLU A C 1
ATOM 704 O O . GLU A 1 92 ? 5.162 -4.890 -16.546 1.00 95.56 92 GLU A O 1
ATOM 709 N N . THR A 1 93 ? 7.235 -4.010 -16.543 1.00 97.94 93 THR A N 1
ATOM 710 C CA . THR A 1 93 ? 7.916 -5.247 -16.949 1.00 97.94 93 THR A CA 1
ATOM 711 C C . THR A 1 93 ? 7.825 -6.316 -15.854 1.00 97.94 93 THR A C 1
ATOM 713 O O . THR A 1 93 ? 7.564 -6.037 -14.682 1.00 97.94 93 THR A O 1
ATOM 716 N N . ASN A 1 94 ? 8.065 -7.583 -16.202 1.00 96.88 94 ASN A N 1
ATOM 717 C CA . ASN A 1 94 ? 7.994 -8.682 -15.228 1.00 96.88 94 ASN A CA 1
ATOM 718 C C . ASN A 1 94 ? 8.992 -8.522 -14.068 1.00 96.88 94 ASN A C 1
ATOM 720 O O . ASN A 1 94 ? 8.674 -8.861 -12.926 1.00 96.88 94 ASN A O 1
ATOM 724 N N . GLN A 1 95 ? 10.172 -7.962 -14.339 1.00 97.38 95 GLN A N 1
ATOM 725 C CA . GLN A 1 95 ? 11.183 -7.697 -13.315 1.00 97.38 95 GLN A CA 1
ATOM 726 C C . GLN A 1 95 ? 10.737 -6.592 -12.351 1.00 97.38 95 GLN A C 1
ATOM 728 O O . GLN A 1 95 ? 10.886 -6.725 -11.136 1.00 97.38 95 GLN A O 1
ATOM 733 N N . GLU A 1 96 ? 10.154 -5.514 -12.871 1.00 96.56 96 GLU A N 1
ATOM 734 C CA . GLU A 1 96 ? 9.607 -4.426 -12.059 1.00 96.56 96 GLU A CA 1
ATOM 735 C C . GLU A 1 96 ? 8.424 -4.918 -11.216 1.00 96.56 96 GLU A C 1
ATOM 737 O O . GLU A 1 96 ? 8.428 -4.719 -10.000 1.00 96.56 96 GLU A O 1
ATOM 742 N N . LYS A 1 97 ? 7.514 -5.713 -11.805 1.00 96.00 97 LYS A N 1
ATOM 743 C CA . LYS A 1 97 ? 6.415 -6.387 -11.087 1.00 96.00 97 LYS A CA 1
ATOM 744 C C . LYS A 1 97 ? 6.936 -7.206 -9.908 1.00 96.00 97 LYS A C 1
ATOM 746 O O . LYS A 1 97 ? 6.367 -7.147 -8.814 1.00 96.00 97 LYS A O 1
ATOM 751 N N . ALA A 1 98 ? 8.018 -7.963 -10.105 1.00 97.38 98 ALA A N 1
ATOM 752 C CA . ALA A 1 98 ? 8.649 -8.746 -9.046 1.00 97.38 98 ALA A CA 1
ATOM 753 C C . ALA A 1 98 ? 9.237 -7.849 -7.941 1.00 97.38 98 ALA A C 1
ATOM 755 O O . ALA A 1 98 ? 8.968 -8.079 -6.757 1.00 97.38 98 ALA A O 1
ATOM 756 N N . LYS A 1 99 ? 9.960 -6.780 -8.308 1.00 97.25 99 LYS A N 1
ATOM 757 C CA . LYS A 1 99 ? 10.497 -5.786 -7.359 1.00 97.25 99 LYS A CA 1
ATOM 758 C C . LYS A 1 99 ? 9.378 -5.125 -6.549 1.00 97.25 99 LYS A C 1
ATOM 760 O O . LYS A 1 99 ? 9.449 -5.085 -5.319 1.00 97.25 99 LYS A O 1
ATOM 765 N N . ARG A 1 100 ? 8.303 -4.678 -7.203 1.00 95.69 100 ARG A N 1
ATOM 766 C CA . ARG A 1 100 ? 7.129 -4.077 -6.556 1.00 95.69 100 ARG A CA 1
ATOM 767 C C . ARG A 1 100 ? 6.481 -5.033 -5.558 1.00 95.69 100 ARG A C 1
ATOM 769 O O . ARG A 1 100 ? 6.245 -4.645 -4.411 1.00 95.69 100 ARG A O 1
ATOM 776 N N . LYS A 1 101 ? 6.223 -6.283 -5.958 1.00 96.06 101 LYS A N 1
ATOM 777 C CA . LYS A 1 101 ? 5.643 -7.310 -5.074 1.00 96.06 101 LYS A CA 1
ATOM 778 C C . LYS A 1 101 ? 6.532 -7.577 -3.858 1.00 96.06 101 LYS A C 1
ATOM 780 O O . LYS A 1 101 ? 6.022 -7.624 -2.738 1.00 96.06 101 LYS A O 1
ATOM 785 N N . ALA A 1 102 ? 7.850 -7.665 -4.046 1.00 97.88 102 ALA A N 1
ATOM 786 C CA . ALA A 1 102 ? 8.799 -7.862 -2.952 1.00 97.88 102 ALA A CA 1
ATOM 787 C C . ALA A 1 102 ? 8.781 -6.695 -1.947 1.00 97.88 102 ALA A C 1
ATOM 789 O O . ALA A 1 102 ? 8.728 -6.919 -0.736 1.00 97.88 102 ALA A O 1
ATOM 790 N N . VAL A 1 103 ? 8.761 -5.446 -2.425 1.00 96.88 103 VAL A N 1
ATOM 791 C CA . VAL A 1 103 ? 8.675 -4.254 -1.562 1.00 96.88 103 VAL A CA 1
ATOM 792 C C . VAL A 1 103 ? 7.351 -4.218 -0.793 1.00 96.88 103 VAL A C 1
ATOM 794 O O . VAL A 1 103 ? 7.346 -3.974 0.416 1.00 96.88 103 VAL A O 1
ATOM 797 N N . GLN A 1 104 ? 6.227 -4.511 -1.454 1.00 95.50 104 GLN A N 1
ATOM 798 C CA . GLN A 1 104 ? 4.918 -4.567 -0.795 1.00 95.50 104 GLN A CA 1
ATOM 799 C C . GLN A 1 104 ? 4.859 -5.659 0.279 1.00 95.50 104 GLN A C 1
ATOM 801 O O . GLN A 1 104 ? 4.376 -5.398 1.382 1.00 95.50 104 GLN A O 1
ATOM 806 N N . ALA A 1 105 ? 5.388 -6.851 -0.005 1.00 97.06 105 ALA A N 1
ATOM 807 C CA . ALA A 1 105 ? 5.454 -7.950 0.954 1.00 97.06 105 ALA A CA 1
ATOM 808 C C . ALA A 1 105 ? 6.305 -7.580 2.180 1.00 97.06 105 ALA A C 1
ATOM 810 O O . ALA A 1 105 ? 5.854 -7.737 3.315 1.00 97.06 105 ALA A O 1
ATOM 811 N N . ARG A 1 106 ? 7.490 -6.989 1.966 1.00 97.56 106 ARG A N 1
ATOM 812 C CA . ARG A 1 106 ? 8.358 -6.493 3.050 1.00 97.56 106 ARG A CA 1
ATOM 813 C C . ARG A 1 106 ? 7.652 -5.446 3.912 1.00 97.56 106 ARG A C 1
ATOM 815 O O . ARG A 1 106 ? 7.725 -5.510 5.140 1.00 97.56 106 ARG A O 1
ATOM 822 N N . ARG A 1 107 ? 6.928 -4.506 3.293 1.00 95.81 107 ARG A N 1
ATOM 823 C CA . ARG A 1 107 ? 6.149 -3.490 4.017 1.00 95.81 107 ARG A CA 1
ATOM 824 C C . ARG A 1 107 ? 5.038 -4.124 4.856 1.00 95.81 107 ARG A C 1
ATOM 826 O O . ARG A 1 107 ? 4.923 -3.785 6.031 1.00 95.81 107 ARG A O 1
ATOM 833 N N . LYS A 1 108 ? 4.261 -5.058 4.293 1.00 94.62 108 LYS A N 1
ATOM 834 C CA . LYS A 1 108 ? 3.200 -5.786 5.016 1.00 94.62 108 LYS A CA 1
ATOM 835 C C . LYS A 1 108 ? 3.765 -6.566 6.208 1.00 94.62 108 LYS A C 1
ATOM 837 O O . LYS A 1 108 ? 3.261 -6.423 7.318 1.00 94.62 108 LYS A O 1
ATOM 842 N N . ALA A 1 109 ? 4.863 -7.295 6.010 1.00 96.88 109 ALA A N 1
ATOM 843 C CA . ALA A 1 109 ? 5.536 -8.035 7.076 1.00 96.88 109 ALA A CA 1
ATOM 844 C C . ALA A 1 109 ? 6.039 -7.114 8.202 1.00 96.88 109 ALA A C 1
ATOM 846 O O . ALA A 1 109 ? 5.866 -7.422 9.380 1.00 96.88 109 ALA A O 1
ATOM 847 N N . ARG A 1 110 ? 6.616 -5.950 7.862 1.00 96.25 110 ARG A N 1
ATOM 848 C CA . ARG A 1 110 ? 7.031 -4.947 8.857 1.00 96.25 110 ARG A CA 1
ATOM 849 C C . ARG A 1 110 ? 5.843 -4.429 9.668 1.00 96.25 110 ARG A C 1
ATOM 851 O O . ARG A 1 110 ? 5.950 -4.335 10.886 1.00 96.25 110 ARG A O 1
ATOM 858 N N . MET A 1 111 ? 4.726 -4.112 9.013 1.00 92.88 111 MET A N 1
ATOM 859 C CA . MET A 1 111 ? 3.517 -3.632 9.693 1.00 92.88 111 MET A CA 1
ATOM 860 C C . MET A 1 111 ? 2.950 -4.682 10.653 1.00 92.88 111 MET A C 1
ATOM 862 O O . MET A 1 111 ? 2.648 -4.340 11.793 1.00 92.88 111 MET A O 1
ATOM 866 N N . LEU A 1 112 ? 2.892 -5.949 10.230 1.00 93.94 112 LEU A N 1
ATOM 867 C CA . LEU A 1 112 ? 2.435 -7.061 11.067 1.00 93.94 112 LEU A CA 1
ATOM 868 C C . LEU A 1 112 ? 3.322 -7.250 12.308 1.00 93.94 112 LEU A C 1
ATOM 870 O O . LEU A 1 112 ? 2.829 -7.374 13.423 1.00 93.94 112 LEU A O 1
ATOM 874 N N . ARG A 1 113 ? 4.649 -7.210 12.143 1.00 93.81 113 ARG A N 1
ATOM 875 C CA . ARG A 1 113 ? 5.586 -7.299 13.279 1.00 93.81 113 ARG A CA 1
ATOM 876 C C . ARG A 1 113 ? 5.364 -6.173 14.292 1.00 93.81 113 ARG A C 1
ATOM 878 O O . ARG A 1 113 ? 5.400 -6.404 15.497 1.00 93.81 113 ARG A O 1
ATOM 885 N N . LEU A 1 114 ? 5.125 -4.953 13.808 1.00 93.19 114 LEU A N 1
ATOM 886 C CA . LEU A 1 114 ? 4.861 -3.800 14.669 1.00 93.19 114 LEU A CA 1
ATOM 887 C C . LEU A 1 114 ? 3.507 -3.899 15.383 1.00 93.19 114 LEU A C 1
ATOM 889 O O . LEU A 1 114 ? 3.424 -3.482 16.537 1.00 93.19 114 LEU A O 1
ATOM 893 N N . SER A 1 115 ? 2.466 -4.435 14.735 1.00 89.81 115 SER A N 1
ATOM 894 C CA . SER A 1 115 ? 1.157 -4.623 15.374 1.00 89.81 115 SER A CA 1
ATOM 895 C C . SER A 1 115 ? 1.202 -5.697 16.458 1.00 89.81 115 SER A C 1
ATOM 897 O O . SER A 1 115 ? 0.677 -5.469 17.543 1.00 89.81 115 SER A O 1
ATOM 899 N N . LEU A 1 116 ? 1.903 -6.811 16.215 1.00 90.12 116 LEU A N 1
ATOM 900 C CA . LEU A 1 116 ? 2.103 -7.868 17.214 1.00 90.12 116 LEU A CA 1
ATOM 901 C C . LEU A 1 116 ? 2.853 -7.347 18.451 1.00 90.12 116 LEU A C 1
ATOM 903 O O . LEU A 1 116 ? 2.438 -7.603 19.576 1.00 90.12 116 LEU A O 1
ATOM 907 N N . ARG A 1 117 ? 3.896 -6.526 18.258 1.00 87.62 117 ARG A N 1
ATOM 908 C CA . ARG A 1 117 ? 4.645 -5.916 19.373 1.00 87.62 117 ARG A CA 1
ATOM 909 C C . ARG A 1 117 ? 3.797 -4.960 20.219 1.00 87.62 117 ARG A C 1
ATOM 911 O O . ARG A 1 117 ? 4.072 -4.792 21.400 1.00 87.62 117 ARG A O 1
ATOM 918 N N . LYS A 1 118 ? 2.816 -4.279 19.619 1.00 83.38 118 LYS A N 1
ATOM 919 C CA . LYS A 1 118 ? 1.925 -3.367 20.355 1.00 83.38 118 LYS A CA 1
ATOM 920 C C . LYS A 1 118 ? 0.939 -4.125 21.246 1.00 83.38 118 LYS A C 1
ATOM 922 O O . LYS A 1 118 ? 0.672 -3.649 22.338 1.00 83.38 118 LYS A O 1
ATOM 927 N N . GLY A 1 119 ? 0.450 -5.284 20.802 1.00 76.25 119 GLY A N 1
ATOM 928 C CA . GLY A 1 119 ? -0.473 -6.114 21.585 1.00 76.25 119 GLY A CA 1
ATOM 929 C C . GLY A 1 119 ? 0.167 -6.800 22.796 1.00 76.25 119 GLY A C 1
ATOM 930 O O . GLY A 1 119 ? -0.528 -7.078 23.755 1.00 76.25 119 GLY A O 1
ATOM 931 N N . GLN A 1 120 ? 1.484 -7.027 22.781 1.00 72.00 120 GLN A N 1
ATOM 932 C CA . GLN A 1 120 ? 2.228 -7.660 23.886 1.00 72.00 120 GLN A CA 1
ATOM 933 C C . GLN A 1 120 ? 2.582 -6.710 25.047 1.00 72.00 120 GLN A C 1
ATOM 935 O O . GLN A 1 120 ? 3.196 -7.143 26.015 1.00 72.00 120 GLN A O 1
ATOM 940 N N . LYS A 1 121 ? 2.293 -5.407 24.925 1.00 58.94 121 LYS A N 1
ATOM 941 C CA . LYS A 1 121 ? 2.625 -4.381 25.934 1.00 58.94 121 LYS A CA 1
ATOM 942 C C . LYS A 1 121 ? 1.419 -3.930 26.775 1.00 58.94 121 LYS A C 1
ATOM 944 O O . LYS A 1 121 ? 1.523 -2.915 27.458 1.00 58.94 121 LYS A O 1
ATOM 949 N N . LEU A 1 122 ? 0.302 -4.643 26.671 1.00 48.75 122 LEU A N 1
ATOM 950 C CA . LEU A 1 122 ? -0.895 -4.506 27.501 1.00 48.75 122 LEU A CA 1
ATOM 951 C C . LEU A 1 122 ? -1.015 -5.766 28.356 1.00 48.75 122 LEU A C 1
ATOM 953 O O . LEU A 1 122 ? -1.430 -5.621 29.520 1.00 48.75 122 LEU A O 1
#

Radius of gyration: 31.77 Å; chains: 1; bounding box: 67×68×71 Å

Sequence (122 aa):
MFKKLVCLAVSTLAVGSQAFMPSLPMVKISSSAAARVYQPAQSETGLRVPVSTDVMVSVGDGENIDNAVKRFKREVNKSGHLLDLRFHRYHETNQEKAKRKAVQARRKARMLRLSLRKGQKL